Protein AF-A0A8J5R0N4-F1 (afdb_monomer)

Structure (mmCIF, N/CA/C/O backbone):
data_AF-A0A8J5R0N4-F1
#
_entry.id   AF-A0A8J5R0N4-F1
#
loop_
_atom_site.group_PDB
_atom_site.id
_atom_site.type_symbol
_atom_site.label_atom_id
_atom_site.label_alt_id
_atom_site.label_comp_id
_atom_site.label_asym_id
_atom_site.label_entity_id
_atom_site.label_seq_id
_atom_site.pdbx_PDB_ins_code
_atom_site.Cartn_x
_atom_site.Cartn_y
_atom_site.Cartn_z
_atom_site.occupancy
_atom_site.B_iso_or_equiv
_atom_site.auth_seq_id
_atom_site.auth_comp_id
_atom_site.auth_asym_id
_atom_site.auth_atom_id
_atom_site.pdbx_PDB_model_num
ATOM 1 N N . MET A 1 1 ? 0.340 -14.8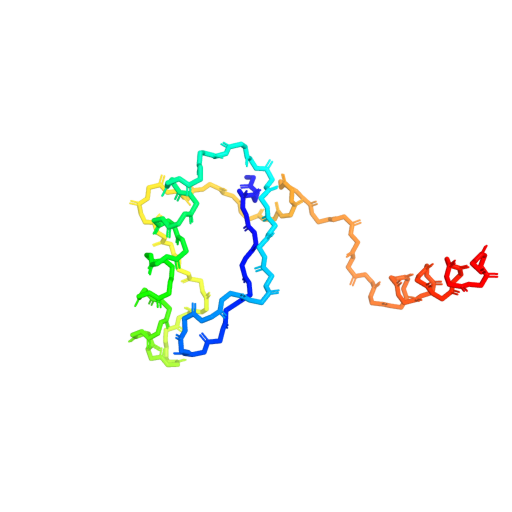24 2.698 1.00 67.75 1 MET A N 1
ATOM 2 C CA . MET A 1 1 ? 1.226 -13.807 3.343 1.00 67.75 1 MET A CA 1
ATOM 3 C C . MET A 1 1 ? 1.017 -12.441 2.688 1.00 67.75 1 MET A C 1
ATOM 5 O O . MET A 1 1 ? 1.053 -12.361 1.464 1.00 67.75 1 MET A O 1
ATOM 9 N N . ILE A 1 2 ? 0.833 -11.361 3.468 1.00 68.50 2 ILE A N 1
ATOM 10 C CA . ILE A 1 2 ? 0.775 -9.988 2.916 1.00 68.50 2 ILE A CA 1
ATOM 11 C C . ILE A 1 2 ? 2.154 -9.622 2.368 1.00 68.50 2 ILE A C 1
ATOM 13 O O . ILE A 1 2 ? 3.112 -9.549 3.130 1.00 68.50 2 ILE A O 1
ATOM 17 N N . ARG A 1 3 ? 2.247 -9.366 1.059 1.00 79.56 3 ARG A N 1
ATOM 18 C CA . ARG A 1 3 ? 3.513 -9.004 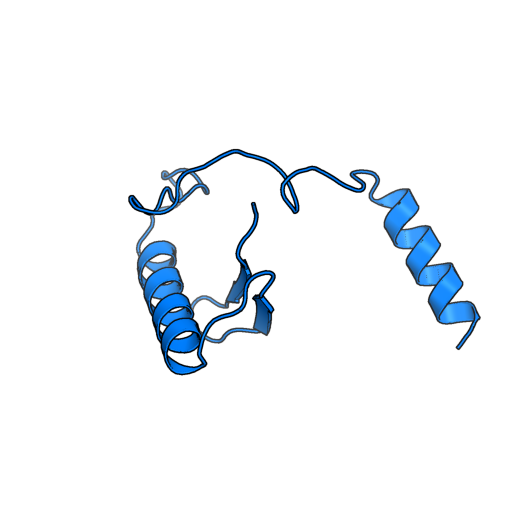0.403 1.00 79.56 3 ARG A CA 1
ATOM 19 C C . ARG A 1 3 ? 3.863 -7.532 0.603 1.00 79.56 3 ARG A C 1
ATOM 21 O O . ARG A 1 3 ? 5.013 -7.197 0.881 1.00 79.56 3 ARG A O 1
ATOM 28 N N . PHE A 1 4 ? 2.866 -6.656 0.501 1.00 82.94 4 PHE A N 1
ATOM 29 C CA . PHE A 1 4 ? 3.018 -5.218 0.694 1.00 82.94 4 PHE A CA 1
ATOM 30 C C . PHE A 1 4 ? 1.684 -4.533 1.012 1.00 82.94 4 PHE A C 1
ATOM 32 O O . PHE A 1 4 ? 0.612 -5.083 0.766 1.00 82.94 4 PHE A O 1
ATOM 39 N N . ILE A 1 5 ? 1.763 -3.318 1.555 1.00 82.31 5 ILE A N 1
ATOM 40 C CA . ILE A 1 5 ? 0.645 -2.389 1.743 1.00 82.31 5 ILE A CA 1
ATOM 41 C C . ILE A 1 5 ? 0.994 -1.082 1.032 1.00 82.31 5 ILE A C 1
ATOM 43 O O . ILE A 1 5 ? 2.056 -0.503 1.276 1.00 82.31 5 ILE A O 1
ATOM 47 N N . LEU A 1 6 ? 0.079 -0.605 0.186 1.00 82.31 6 LEU A N 1
ATOM 48 C CA . LEU A 1 6 ? 0.181 0.676 -0.511 1.00 82.31 6 LEU A CA 1
ATOM 49 C C . LEU A 1 6 ? -0.991 1.582 -0.130 1.00 82.31 6 LEU A C 1
ATOM 51 O O . LEU A 1 6 ? -2.142 1.153 -0.104 1.00 82.31 6 LEU A O 1
ATOM 55 N N . ILE A 1 7 ? -0.695 2.857 0.118 1.00 80.75 7 ILE A N 1
ATOM 56 C CA . ILE A 1 7 ? -1.691 3.929 0.188 1.00 80.75 7 ILE A CA 1
ATOM 57 C C . ILE A 1 7 ? -1.389 4.889 -0.950 1.00 80.75 7 ILE A C 1
ATOM 59 O O . ILE A 1 7 ? -0.370 5.578 -0.926 1.00 80.75 7 ILE A O 1
ATOM 63 N N . GLN A 1 8 ? -2.283 4.954 -1.930 1.00 77.62 8 GLN A N 1
ATOM 64 C CA . GLN A 1 8 ? -2.170 5.834 -3.089 1.00 77.62 8 GLN A CA 1
ATOM 65 C C . GLN A 1 8 ? -3.368 6.776 -3.168 1.00 77.62 8 GLN A C 1
ATOM 67 O O . GLN A 1 8 ? -4.477 6.437 -2.758 1.00 77.62 8 GLN A O 1
ATOM 72 N N . ASN A 1 9 ? -3.150 7.978 -3.699 1.00 78.31 9 ASN A N 1
ATOM 73 C CA . ASN A 1 9 ? -4.254 8.854 -4.082 1.00 78.31 9 ASN A CA 1
ATOM 74 C C . ASN A 1 9 ? -4.778 8.499 -5.490 1.00 78.31 9 ASN A C 1
ATOM 76 O O . ASN A 1 9 ? -4.161 7.738 -6.232 1.00 78.31 9 ASN A O 1
ATOM 80 N N . ARG A 1 10 ? -5.895 9.115 -5.900 1.00 76.81 10 ARG A N 1
ATOM 81 C CA . ARG A 1 10 ? -6.461 8.928 -7.252 1.00 76.81 10 ARG A CA 1
ATOM 82 C C . ARG A 1 10 ? -5.568 9.418 -8.400 1.00 76.81 10 ARG A C 1
ATOM 84 O O . ARG A 1 10 ? -5.859 9.099 -9.539 1.00 76.81 10 ARG A O 1
ATOM 91 N N . ALA A 1 11 ? -4.511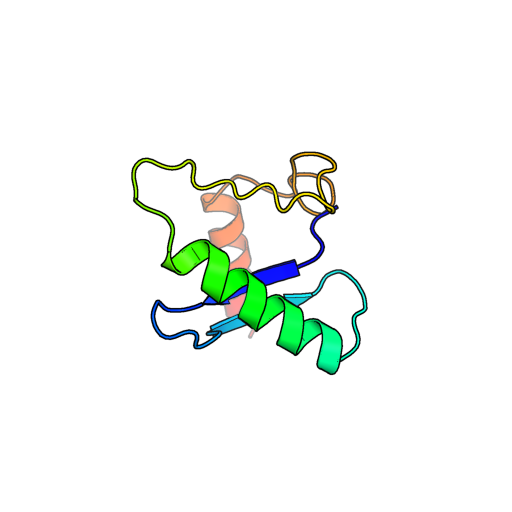 10.176 -8.110 1.00 78.38 11 ALA A N 1
ATOM 92 C CA . ALA A 1 11 ? -3.560 10.677 -9.102 1.00 78.38 11 ALA A CA 1
ATOM 93 C C . ALA A 1 11 ? -2.277 9.826 -9.196 1.00 78.38 11 ALA A C 1
ATOM 95 O O . ALA A 1 11 ? -1.321 10.256 -9.832 1.00 78.38 11 ALA A O 1
ATOM 96 N N . GLY A 1 12 ? -2.206 8.686 -8.498 1.00 77.44 12 GLY A N 1
ATOM 97 C CA . GLY A 1 12 ? -1.064 7.764 -8.552 1.00 77.44 12 GLY A CA 1
ATOM 98 C C . GLY A 1 12 ? 0.071 8.083 -7.586 1.00 77.44 12 GLY A C 1
ATOM 99 O O . GLY A 1 12 ? 1.065 7.368 -7.536 1.00 77.44 12 GLY A O 1
ATOM 100 N N . LYS A 1 13 ? -0.066 9.123 -6.756 1.00 84.00 13 LYS A N 1
ATOM 101 C CA . LYS A 1 13 ? 0.930 9.448 -5.728 1.00 84.00 13 LYS A CA 1
ATOM 102 C C . LYS A 1 13 ? 0.801 8.496 -4.545 1.00 84.00 13 LYS A C 1
ATOM 104 O O . LYS A 1 13 ? -0.199 8.527 -3.818 1.00 84.00 13 LYS A O 1
ATOM 109 N N . THR A 1 14 ? 1.849 7.714 -4.321 1.00 84.12 14 THR A N 1
ATOM 110 C CA . THR A 1 14 ? 2.007 6.843 -3.155 1.00 84.12 14 THR A CA 1
ATOM 111 C C . THR A 1 14 ? 2.346 7.670 -1.914 1.00 84.12 14 THR A C 1
ATOM 113 O O . THR A 1 14 ? 3.346 8.381 -1.879 1.00 84.12 14 THR A O 1
ATOM 116 N N . ARG A 1 15 ? 1.492 7.597 -0.890 1.00 83.19 15 ARG A N 1
ATOM 117 C CA . ARG A 1 15 ? 1.671 8.237 0.426 1.00 83.19 15 ARG A CA 1
ATOM 118 C C . ARG A 1 15 ? 2.293 7.301 1.456 1.00 83.19 15 ARG A C 1
ATOM 120 O O . ARG A 1 15 ? 2.949 7.767 2.378 1.00 83.19 15 ARG A O 1
ATOM 127 N N . LEU A 1 16 ? 2.062 5.999 1.310 1.00 79.75 16 LEU A N 1
ATOM 128 C CA . LEU A 1 16 ? 2.672 4.965 2.137 1.00 79.75 16 LEU A CA 1
ATOM 129 C C . LEU A 1 16 ? 2.976 3.756 1.262 1.00 79.75 16 LEU A C 1
ATOM 131 O O . LEU A 1 16 ? 2.101 3.298 0.528 1.00 79.75 16 LEU A O 1
ATOM 135 N N . ALA A 1 17 ? 4.187 3.229 1.391 1.00 85.00 17 ALA A N 1
ATOM 136 C CA . ALA A 1 17 ? 4.558 1.932 0.856 1.00 85.00 17 ALA A CA 1
ATOM 137 C C . ALA A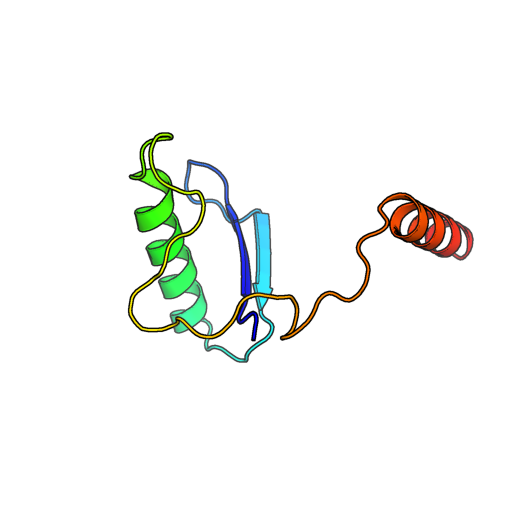 1 17 ? 5.275 1.136 1.942 1.00 85.00 17 ALA A C 1
ATOM 139 O O . ALA A 1 17 ? 6.332 1.542 2.427 1.00 85.00 17 ALA A O 1
ATOM 140 N N . LYS A 1 18 ? 4.682 0.013 2.348 1.00 83.81 18 LYS A N 1
ATOM 141 C CA . LYS A 1 18 ? 5.286 -0.920 3.295 1.00 83.81 18 LYS A CA 1
ATOM 142 C C . LYS A 1 18 ? 5.442 -2.270 2.614 1.00 83.81 18 LYS A C 1
ATOM 144 O O . LYS A 1 18 ? 4.449 -2.899 2.268 1.00 83.81 18 LYS A O 1
ATOM 149 N N . TRP A 1 19 ? 6.682 -2.705 2.449 1.00 84.62 19 TRP A N 1
ATOM 150 C CA . TRP A 1 19 ? 7.030 -3.984 1.840 1.00 84.62 19 TRP A CA 1
ATOM 151 C C . TRP A 1 19 ? 7.377 -4.979 2.948 1.00 84.62 19 TRP A C 1
ATOM 153 O O . TRP A 1 19 ? 8.164 -4.657 3.838 1.00 84.62 19 TRP A O 1
ATOM 163 N N . TYR A 1 20 ? 6.745 -6.150 2.926 1.00 82.38 20 TYR A N 1
ATOM 164 C CA . TYR A 1 20 ? 6.996 -7.251 3.866 1.00 82.38 20 TYR A CA 1
ATOM 165 C C . TYR A 1 20 ? 7.793 -8.392 3.219 1.00 82.38 20 TYR A C 1
ATOM 167 O O . TYR A 1 20 ? 8.254 -9.288 3.919 1.00 82.38 20 TYR A O 1
ATOM 175 N N . MET A 1 21 ? 7.958 -8.344 1.896 1.00 85.62 21 MET A N 1
ATOM 176 C CA . MET A 1 21 ? 8.902 -9.152 1.132 1.00 85.62 21 MET A CA 1
ATOM 177 C C . MET A 1 21 ? 9.964 -8.252 0.502 1.00 85.62 21 MET A C 1
ATOM 179 O O . MET A 1 21 ? 9.732 -7.064 0.263 1.00 85.62 21 MET A O 1
ATOM 183 N N . ASN A 1 22 ? 11.122 -8.841 0.229 1.00 85.69 22 ASN A N 1
ATOM 184 C CA . ASN A 1 22 ? 12.193 -8.188 -0.501 1.00 85.69 22 ASN A CA 1
ATOM 185 C C . ASN A 1 22 ? 11.822 -8.140 -1.985 1.00 85.69 22 ASN A C 1
ATOM 187 O O . ASN A 1 22 ? 11.504 -9.168 -2.576 1.00 85.69 22 ASN A O 1
ATOM 191 N N . PHE A 1 23 ? 11.866 -6.937 -2.542 1.00 88.56 23 PHE A N 1
ATOM 192 C CA . PHE A 1 23 ? 11.692 -6.651 -3.960 1.00 88.56 23 PHE A CA 1
ATOM 193 C C . PHE A 1 23 ? 12.780 -5.673 -4.374 1.00 88.56 23 PHE A C 1
ATOM 195 O O . PHE A 1 23 ? 13.195 -4.832 -3.556 1.00 88.56 23 PHE A O 1
ATOM 202 N N . ASP A 1 24 ? 13.174 -5.747 -5.634 1.00 92.94 24 ASP A N 1
ATOM 203 C CA . ASP A 1 24 ? 14.063 -4.757 -6.227 1.00 92.94 24 ASP A CA 1
ATOM 204 C C . ASP A 1 24 ? 13.307 -3.445 -6.467 1.00 92.94 24 ASP A C 1
ATOM 206 O O . ASP A 1 24 ? 12.075 -3.410 -6.529 1.00 92.94 24 ASP A O 1
ATOM 210 N N . ASP A 1 25 ? 14.024 -2.329 -6.559 1.00 91.12 25 ASP A N 1
ATOM 211 C CA . ASP A 1 25 ? 13.375 -1.018 -6.682 1.00 91.12 25 ASP A CA 1
ATOM 212 C C . ASP A 1 25 ? 12.610 -0.869 -8.008 1.00 91.12 25 ASP A C 1
ATOM 214 O O . ASP A 1 25 ? 11.525 -0.283 -8.023 1.00 91.12 25 ASP A O 1
ATOM 218 N N . ASP A 1 26 ? 13.094 -1.504 -9.078 1.00 92.81 26 ASP A N 1
ATOM 219 C CA . ASP A 1 26 ? 12.388 -1.593 -10.360 1.00 92.81 26 ASP A CA 1
ATOM 220 C C . ASP A 1 26 ? 11.074 -2.385 -10.239 1.00 92.81 26 ASP A C 1
ATOM 222 O O . ASP A 1 26 ? 10.031 -1.975 -10.757 1.00 92.81 26 ASP A O 1
ATOM 226 N N . GLU A 1 27 ? 11.089 -3.499 -9.500 1.00 90.44 27 GLU A N 1
ATOM 227 C CA . GLU A 1 27 ? 9.889 -4.304 -9.250 1.00 90.44 27 GLU A CA 1
ATOM 228 C C . GLU A 1 27 ? 8.874 -3.544 -8.397 1.00 90.44 27 GLU A C 1
ATOM 230 O O . GLU A 1 27 ? 7.677 -3.560 -8.693 1.00 90.44 27 GLU A O 1
ATOM 235 N N . LYS A 1 28 ? 9.335 -2.833 -7.360 1.00 89.38 28 LYS A N 1
ATOM 236 C CA . LYS A 1 28 ? 8.467 -1.996 -6.520 1.00 89.38 28 LYS A CA 1
ATOM 237 C C . LYS A 1 28 ? 7.771 -0.925 -7.344 1.00 89.38 28 LYS A C 1
ATOM 239 O O . LYS A 1 28 ? 6.567 -0.725 -7.174 1.00 89.38 28 LYS A O 1
ATOM 244 N N . GLN A 1 29 ? 8.512 -0.248 -8.221 1.00 90.19 29 GLN A N 1
ATOM 245 C CA . GLN A 1 29 ? 7.967 0.803 -9.073 1.00 90.19 29 GLN A CA 1
ATOM 246 C C . GLN A 1 29 ? 6.909 0.239 -10.027 1.00 90.19 29 GLN A C 1
ATOM 248 O O . GLN A 1 29 ? 5.799 0.769 -10.103 1.00 90.19 29 GLN A O 1
ATOM 253 N N . LYS A 1 30 ? 7.202 -0.899 -10.661 1.00 90.19 30 LYS A N 1
ATOM 254 C CA . LYS A 1 30 ? 6.258 -1.594 -11.540 1.00 90.19 30 LYS A CA 1
ATOM 255 C C . LYS A 1 30 ? 4.978 -2.009 -10.807 1.00 90.19 30 LYS A C 1
ATOM 257 O O . LYS A 1 30 ? 3.878 -1.743 -11.285 1.00 90.19 30 LYS A O 1
ATOM 262 N N . LEU A 1 31 ? 5.104 -2.596 -9.614 1.00 88.94 31 LEU A N 1
ATOM 263 C CA . LEU A 1 31 ? 3.960 -3.004 -8.790 1.00 88.94 31 LEU A CA 1
ATOM 264 C C . LEU A 1 31 ? 3.092 -1.809 -8.370 1.00 88.94 31 LEU A C 1
ATOM 266 O O . LEU A 1 31 ? 1.867 -1.904 -8.362 1.00 88.94 31 LEU A O 1
ATOM 270 N N . ILE A 1 32 ? 3.711 -0.675 -8.031 1.00 87.19 32 ILE A N 1
ATOM 271 C CA . ILE A 1 32 ? 3.010 0.570 -7.683 1.00 87.19 32 ILE A CA 1
ATOM 272 C C . ILE A 1 32 ? 2.142 1.058 -8.849 1.00 87.19 32 ILE A C 1
ATO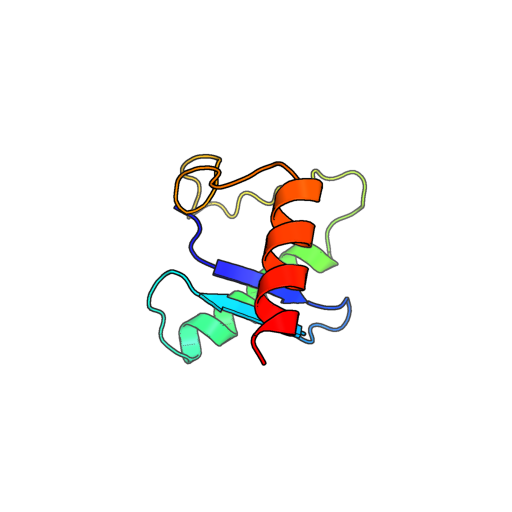M 274 O O . ILE A 1 32 ? 0.991 1.448 -8.625 1.00 87.19 32 ILE A O 1
ATOM 278 N N . GLU A 1 33 ? 2.678 1.036 -10.068 1.00 87.75 33 GLU A N 1
ATOM 279 C CA . GLU A 1 33 ? 1.992 1.497 -11.279 1.00 87.75 33 GLU A CA 1
ATOM 280 C C . GLU A 1 33 ? 0.864 0.547 -11.699 1.00 87.75 33 GLU A C 1
ATOM 282 O O . GLU A 1 33 ? -0.254 0.996 -11.968 1.00 87.75 33 GLU A O 1
ATOM 287 N N . GLU A 1 34 ? 1.113 -0.766 -11.673 1.00 85.62 34 GLU A N 1
ATOM 288 C CA . GLU A 1 34 ? 0.108 -1.785 -11.994 1.00 85.62 34 GLU A CA 1
ATOM 289 C C . GLU A 1 34 ? -1.079 -1.736 -11.024 1.00 85.62 34 GLU A C 1
ATOM 291 O O . GLU A 1 34 ? -2.238 -1.716 -11.449 1.00 85.62 34 GLU A O 1
ATOM 296 N N . VAL A 1 35 ? -0.812 -1.639 -9.716 1.00 83.56 35 VAL A N 1
ATOM 297 C CA . VAL A 1 35 ? -1.868 -1.514 -8.699 1.00 83.56 35 VAL A CA 1
ATOM 298 C C . VAL A 1 35 ? -2.689 -0.245 -8.925 1.00 83.56 35 VAL A C 1
ATOM 300 O O . VAL A 1 35 ? -3.919 -0.287 -8.835 1.00 83.56 35 VAL A O 1
ATOM 303 N N . HIS A 1 36 ? -2.042 0.872 -9.268 1.00 82.88 36 HIS A N 1
ATOM 304 C CA . HIS A 1 36 ? -2.748 2.121 -9.532 1.00 82.88 36 HIS A CA 1
ATOM 305 C C . HIS A 1 36 ? -3.704 2.001 -10.725 1.00 82.88 36 HIS A C 1
ATOM 307 O O . HIS A 1 36 ? -4.873 2.388 -10.620 1.00 82.88 36 HIS A O 1
ATOM 313 N N . ALA A 1 37 ? -3.231 1.431 -11.836 1.00 82.25 37 ALA A N 1
ATOM 314 C CA . ALA A 1 37 ? -4.020 1.239 -13.050 1.00 82.25 37 ALA A CA 1
ATOM 315 C C . ALA A 1 37 ? -5.239 0.335 -12.806 1.00 82.25 37 ALA A C 1
ATOM 317 O O . ALA A 1 37 ? -6.344 0.642 -13.252 1.00 82.25 37 ALA A O 1
ATOM 318 N N . VAL A 1 38 ? -5.073 -0.748 -12.041 1.00 79.50 38 VAL A N 1
ATOM 319 C CA . VAL A 1 38 ? -6.173 -1.684 -11.761 1.00 79.50 38 VAL A CA 1
ATOM 320 C C . VAL A 1 38 ? -7.219 -1.076 -10.823 1.00 79.50 38 VAL A C 1
ATOM 322 O O . VAL A 1 38 ? -8.417 -1.284 -11.020 1.00 79.50 38 VAL A O 1
ATOM 325 N N . VAL A 1 39 ? -6.801 -0.317 -9.807 1.00 75.88 39 VAL A N 1
ATOM 326 C CA . VAL A 1 39 ? -7.725 0.250 -8.810 1.00 75.88 39 VAL A CA 1
ATOM 327 C C . VAL A 1 39 ? -8.477 1.469 -9.350 1.00 75.88 39 VAL A C 1
ATOM 329 O O . VAL A 1 39 ? -9.654 1.637 -9.041 1.00 75.88 39 VAL A O 1
ATOM 332 N N . THR A 1 40 ? -7.842 2.317 -10.164 1.00 76.19 40 THR A N 1
ATOM 333 C CA . THR A 1 40 ? -8.475 3.553 -10.673 1.00 76.19 40 THR A CA 1
ATOM 334 C C . THR A 1 40 ? -9.585 3.314 -11.687 1.00 76.19 40 THR A C 1
ATOM 336 O O . THR A 1 40 ? -10.521 4.109 -11.749 1.00 76.19 40 THR A O 1
ATOM 339 N N . VAL A 1 41 ? -9.502 2.231 -12.458 1.00 75.12 41 VAL A N 1
ATOM 340 C CA . VAL A 1 41 ? -10.478 1.900 -13.508 1.00 75.12 41 VAL A CA 1
ATOM 341 C C . VAL A 1 41 ? -11.705 1.163 -12.942 1.00 75.12 41 VAL A C 1
ATOM 343 O O . VAL A 1 41 ? -12.723 1.037 -13.622 1.00 75.12 41 VAL A O 1
ATOM 346 N N . ARG A 1 42 ? -11.659 0.688 -11.689 1.00 69.12 42 ARG A N 1
ATOM 347 C CA . ARG A 1 42 ? -12.762 -0.080 -11.095 1.00 69.12 42 ARG A CA 1
ATOM 348 C C . ARG A 1 42 ? -13.918 0.806 -10.629 1.00 69.12 42 ARG A C 1
ATOM 350 O O . ARG A 1 42 ? -13.756 1.722 -9.827 1.00 69.12 42 ARG A O 1
ATOM 357 N N . ASP A 1 43 ? -15.113 0.456 -11.098 1.00 65.06 43 ASP A N 1
ATOM 358 C CA . ASP A 1 43 ? -16.379 1.043 -10.656 1.00 65.06 43 ASP A CA 1
ATOM 359 C C . ASP A 1 43 ? -16.751 0.551 -9.245 1.00 65.06 43 ASP A C 1
ATOM 361 O O . ASP A 1 43 ? -16.483 -0.603 -8.904 1.00 65.06 43 ASP A O 1
ATOM 365 N N . ALA A 1 44 ? -17.417 1.394 -8.449 1.00 65.00 44 ALA A N 1
ATOM 366 C CA . ALA A 1 44 ? -17.824 1.118 -7.065 1.00 65.00 44 ALA A CA 1
ATOM 367 C C . ALA A 1 44 ? -18.751 -0.104 -6.901 1.00 65.00 44 ALA A C 1
ATOM 369 O O . ALA A 1 44 ? -18.960 -0.572 -5.783 1.00 65.00 44 ALA A O 1
ATOM 370 N N . LYS A 1 45 ? -19.309 -0.626 -8.000 1.00 69.00 45 LYS A N 1
ATOM 371 C CA . LYS A 1 45 ? -20.057 -1.894 -8.024 1.00 69.00 45 LYS A CA 1
ATOM 372 C C . LYS A 1 45 ? -19.175 -3.140 -7.900 1.00 69.00 45 LYS A C 1
ATOM 374 O O . LYS A 1 45 ? -19.694 -4.217 -7.617 1.00 69.00 45 LYS A O 1
ATOM 379 N N . HIS A 1 46 ? -17.870 -3.022 -8.136 1.00 61.69 46 HIS A N 1
ATOM 380 C CA . HIS A 1 46 ? -16.933 -4.131 -7.998 1.00 61.69 46 HIS A CA 1
ATOM 381 C C . HIS A 1 46 ? -16.507 -4.288 -6.542 1.00 61.69 46 HIS A C 1
ATOM 383 O O . HIS A 1 46 ? -16.442 -3.324 -5.782 1.00 61.69 46 HIS A O 1
ATOM 389 N N . THR A 1 47 ? -16.186 -5.518 -6.149 1.00 54.66 47 THR A N 1
ATOM 390 C CA . THR A 1 47 ? -15.675 -5.769 -4.802 1.00 54.66 47 THR A CA 1
ATOM 391 C C . THR A 1 47 ? -14.355 -5.016 -4.597 1.00 54.66 47 THR A C 1
ATOM 393 O O . THR A 1 47 ? -13.533 -4.913 -5.514 1.00 54.66 47 THR A O 1
ATOM 396 N N . ASN A 1 48 ? -14.132 -4.529 -3.374 1.00 56.47 48 ASN A N 1
ATOM 397 C CA . ASN A 1 48 ? -12.870 -3.894 -2.976 1.00 56.47 48 ASN A CA 1
ATOM 398 C C . ASN A 1 48 ? -11.684 -4.881 -2.964 1.00 56.47 48 ASN A C 1
ATOM 400 O O . ASN A 1 48 ? -10.552 -4.476 -2.709 1.00 56.47 48 ASN A O 1
ATOM 404 N N . PHE A 1 49 ? -11.930 -6.166 -3.244 1.00 55.62 49 PHE A N 1
ATOM 405 C CA . PHE A 1 49 ? -10.913 -7.188 -3.418 1.00 55.62 49 PHE A CA 1
ATOM 406 C C . PHE A 1 49 ? -10.571 -7.325 -4.908 1.00 55.62 49 PHE A C 1
ATOM 408 O O . PHE A 1 49 ? -11.409 -7.618 -5.768 1.00 55.62 49 PHE A O 1
ATOM 415 N N . VAL A 1 50 ? -9.308 -7.068 -5.228 1.00 54.53 50 VAL A N 1
ATOM 416 C CA . VAL A 1 50 ? -8.725 -7.332 -6.541 1.00 54.53 50 VAL A CA 1
ATOM 417 C C . VAL A 1 50 ? -7.919 -8.621 -6.400 1.00 54.53 50 VAL A C 1
ATOM 419 O O . VAL A 1 50 ? -6.809 -8.590 -5.878 1.00 54.53 50 VAL A O 1
ATOM 422 N N . GLU A 1 51 ? -8.460 -9.754 -6.851 1.00 48.47 51 GLU A N 1
ATOM 423 C CA . GLU A 1 51 ? -7.618 -10.913 -7.161 1.00 48.47 51 GLU A CA 1
ATOM 424 C C . GLU A 1 51 ? -6.794 -10.561 -8.401 1.00 48.47 51 GLU A C 1
ATOM 426 O O . GLU A 1 51 ? -7.297 -10.552 -9.525 1.00 48.47 51 GLU A O 1
ATOM 431 N N . VAL A 1 52 ? -5.527 -10.205 -8.202 1.00 49.81 52 VAL A N 1
ATOM 432 C CA . VAL A 1 52 ? -4.559 -10.184 -9.297 1.00 49.81 52 VAL A CA 1
ATOM 433 C C . VAL A 1 52 ? -4.168 -11.644 -9.528 1.00 49.81 52 VAL A C 1
ATOM 435 O O . VAL A 1 52 ? -3.489 -12.246 -8.693 1.00 49.81 52 VAL A O 1
ATOM 438 N N . TYR A 1 53 ? -4.668 -12.235 -10.619 1.00 39.72 53 TYR A N 1
ATOM 439 C CA . TYR A 1 53 ? -4.445 -13.632 -11.014 1.00 39.72 53 TYR A CA 1
ATOM 440 C C . TYR A 1 53 ? -2.960 -13.893 -11.312 1.00 39.72 53 TYR A C 1
ATOM 442 O O . TYR A 1 53 ? -2.492 -13.832 -12.444 1.00 39.72 53 TYR A O 1
ATOM 450 N N . THR A 1 54 ? -2.216 -14.107 -10.232 1.00 37.06 54 THR A N 1
ATOM 451 C CA . THR A 1 54 ? -0.894 -14.750 -10.075 1.00 37.06 54 THR A CA 1
ATOM 452 C C . THR A 1 54 ? -0.489 -14.778 -8.593 1.00 37.06 54 THR A C 1
ATOM 454 O O . THR A 1 54 ? 0.486 -15.433 -8.233 1.00 37.06 54 THR A O 1
ATOM 457 N N . VAL A 1 55 ? -1.226 -14.085 -7.711 1.00 39.88 55 VAL A N 1
ATOM 458 C CA . VAL A 1 55 ? -0.919 -13.969 -6.279 1.00 39.88 55 VAL A CA 1
ATOM 459 C C . VAL A 1 55 ? -2.206 -14.069 -5.458 1.00 39.88 55 VAL A C 1
ATOM 461 O O . VAL A 1 55 ? -2.617 -13.124 -4.789 1.00 39.88 55 VAL A O 1
ATOM 464 N N . VAL A 1 56 ? -2.870 -15.218 -5.526 1.00 35.06 56 VAL A N 1
ATOM 465 C CA . VAL A 1 56 ? -3.984 -15.533 -4.627 1.00 35.06 56 VAL A CA 1
ATOM 466 C C . VAL A 1 56 ? -3.535 -16.694 -3.760 1.00 35.06 56 VAL A C 1
ATOM 468 O O . VAL A 1 56 ? -3.556 -17.832 -4.205 1.00 35.06 56 VAL A O 1
ATOM 471 N N . ASP A 1 57 ? -3.074 -16.369 -2.552 1.00 32.22 57 ASP A N 1
ATOM 472 C CA . ASP A 1 57 ? -3.101 -17.315 -1.443 1.00 32.22 57 ASP A CA 1
ATOM 473 C C . ASP A 1 57 ? -3.361 -16.58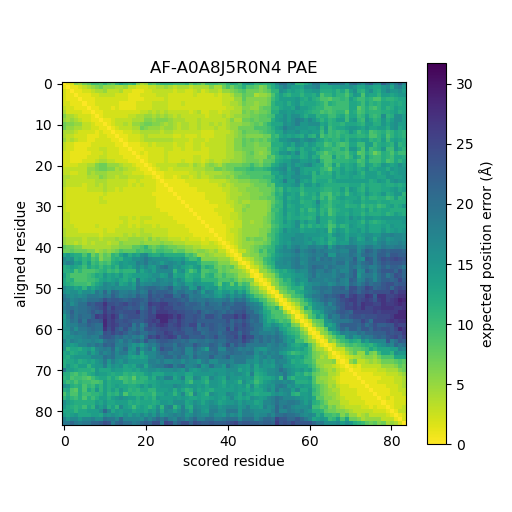7 -0.118 1.00 32.22 57 ASP A C 1
ATOM 475 O O . ASP A 1 57 ? -2.608 -15.706 0.318 1.00 32.22 57 ASP A O 1
ATOM 479 N N . GLU A 1 58 ? -4.486 -17.011 0.445 1.00 35.69 58 GLU A N 1
ATOM 480 C CA . GLU A 1 58 ? -5.028 -16.921 1.795 1.00 35.69 58 GLU A CA 1
ATOM 481 C C . GLU A 1 58 ? -5.092 -15.565 2.520 1.00 35.69 58 GLU A C 1
ATOM 483 O O . GLU A 1 58 ? -4.119 -14.885 2.866 1.00 35.69 58 GLU A O 1
ATOM 488 N N . MET A 1 59 ? -6.357 -15.233 2.770 1.00 35.81 59 MET A N 1
ATOM 489 C CA . MET A 1 59 ? -6.907 -14.233 3.659 1.00 35.81 59 MET A CA 1
ATOM 490 C C . MET A 1 59 ? -6.208 -14.244 5.032 1.00 35.81 59 MET A C 1
ATOM 492 O O . MET A 1 59 ? -6.137 -15.272 5.688 1.00 35.81 59 MET A O 1
ATOM 496 N N . PHE A 1 60 ? -5.814 -13.042 5.473 1.00 35.00 60 PHE A N 1
ATOM 497 C CA . PHE A 1 60 ? -5.383 -12.631 6.822 1.00 35.00 60 PHE A CA 1
ATOM 498 C C . PHE A 1 60 ? -3.855 -12.473 7.063 1.00 35.00 60 PHE A C 1
ATOM 500 O O . PHE A 1 60 ? -3.060 -13.355 6.858 1.00 35.00 60 PHE A O 1
ATOM 507 N N . LEU A 1 61 ? -3.450 -11.204 7.256 1.00 33.75 61 LEU A N 1
ATOM 508 C CA . LEU A 1 61 ? -2.543 -10.437 8.158 1.00 33.75 61 LEU A CA 1
ATOM 509 C C . LEU A 1 61 ? -1.115 -10.857 8.627 1.00 33.75 61 LEU A C 1
ATOM 511 O O . LEU A 1 61 ? -0.900 -11.376 9.681 1.00 33.75 61 LEU A O 1
ATOM 515 N N . ALA A 1 62 ? -0.042 -10.467 7.935 1.00 50.69 62 ALA A N 1
ATOM 516 C CA . ALA A 1 62 ? 1.284 -11.142 7.950 1.00 50.69 62 ALA A CA 1
ATOM 517 C C . ALA A 1 62 ? 1.233 -12.525 7.291 1.00 50.69 62 ALA A C 1
ATOM 519 O O . ALA A 1 62 ? 2.265 -13.098 6.962 1.00 50.69 62 ALA A O 1
ATOM 520 N N . GLY A 1 63 ? 0.028 -13.031 7.032 1.00 42.84 63 GLY A N 1
ATOM 521 C CA . GLY A 1 63 ? -0.263 -14.436 7.256 1.00 42.84 63 GLY A CA 1
ATOM 522 C C . GLY A 1 63 ? -1.332 -14.679 8.343 1.00 42.84 63 GLY A C 1
ATOM 523 O O . GLY A 1 63 ? -2.084 -15.603 8.113 1.00 42.84 63 GLY A O 1
ATOM 524 N N . GLU A 1 64 ? -1.502 -13.842 9.398 1.00 43.12 64 GLU A N 1
ATOM 525 C CA . GLU A 1 64 ? -2.644 -13.796 10.374 1.00 43.12 64 GLU A CA 1
ATOM 526 C C . GLU A 1 64 ? -2.881 -12.557 11.316 1.00 43.12 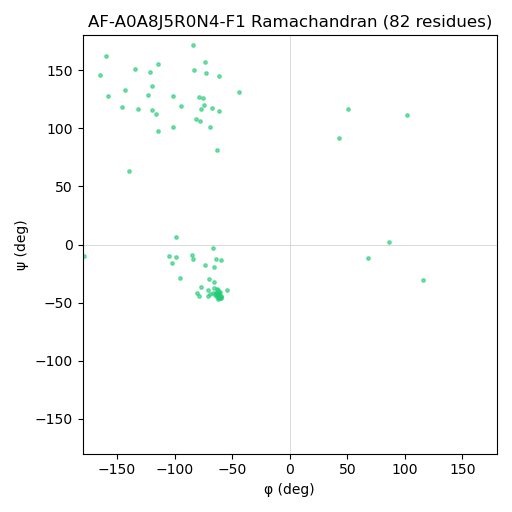64 GLU A C 1
ATOM 528 O O . GLU A 1 64 ? -1.958 -11.978 11.886 1.00 43.12 64 GLU A O 1
ATOM 533 N N . ILE A 1 65 ? -4.150 -12.207 11.633 1.00 52.44 65 ILE A N 1
ATOM 534 C CA . ILE A 1 65 ? -4.535 -10.939 12.320 1.00 52.44 65 ILE A CA 1
ATOM 535 C C . ILE A 1 65 ? -3.923 -10.781 13.724 1.00 52.44 65 ILE A C 1
ATOM 537 O O . ILE A 1 65 ? -4.301 -11.488 14.645 1.00 52.44 65 ILE A O 1
ATOM 541 N N . ARG A 1 66 ? -3.045 -9.778 13.918 1.00 48.75 66 ARG A N 1
ATOM 542 C CA . ARG A 1 66 ? -2.306 -9.549 15.173 1.00 48.75 66 ARG A CA 1
ATOM 543 C C . ARG A 1 66 ? -3.131 -8.872 16.270 1.00 48.75 66 ARG A C 1
ATOM 545 O O . ARG A 1 66 ? -3.027 -9.268 17.421 1.00 48.75 66 ARG A O 1
A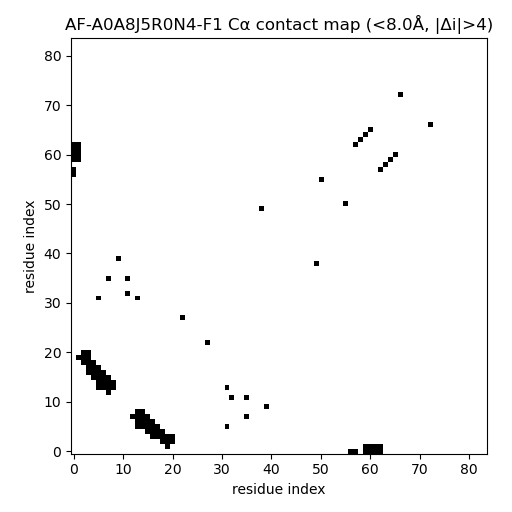TOM 552 N N . GLU A 1 67 ? -3.903 -7.832 15.956 1.00 54.34 67 GLU A N 1
ATOM 553 C CA . GLU A 1 67 ? -4.780 -7.164 16.933 1.00 54.34 67 GLU A CA 1
ATOM 554 C C . GLU A 1 67 ? -5.907 -6.421 16.202 1.00 54.34 67 GLU A C 1
ATOM 556 O O . GLU A 1 67 ? -5.655 -5.643 15.281 1.00 54.34 67 GLU A O 1
ATOM 561 N N . THR A 1 68 ? -7.153 -6.681 16.600 1.00 65.44 68 THR A N 1
ATOM 562 C CA . THR A 1 68 ? -8.368 -6.116 15.983 1.00 65.44 68 THR A CA 1
ATOM 563 C C . THR A 1 68 ? -8.973 -4.983 16.805 1.00 65.44 68 THR A C 1
ATOM 565 O O . THR A 1 68 ? -9.804 -4.227 16.298 1.00 65.44 68 THR A O 1
ATOM 568 N N . SER A 1 69 ? -8.578 -4.839 18.076 1.00 62.59 69 SER A N 1
ATOM 569 C CA . SER A 1 69 ? -9.162 -3.848 18.977 1.00 62.59 69 SER A CA 1
ATOM 570 C C . SER A 1 69 ? -8.559 -2.455 18.776 1.00 62.59 69 SER A C 1
ATOM 572 O O . SER A 1 69 ? -7.448 -2.164 19.225 1.00 62.59 69 SER A O 1
ATOM 574 N N . GLN A 1 70 ? -9.344 -1.548 18.183 1.00 65.94 70 GLN A N 1
ATOM 575 C CA . GLN A 1 70 ? -8.970 -0.137 17.993 1.00 65.94 70 GLN A CA 1
ATOM 576 C C . GLN A 1 70 ? -8.560 0.547 19.311 1.00 65.94 70 GLN A C 1
ATOM 578 O O . GLN A 1 70 ? -7.591 1.305 19.351 1.00 65.94 70 GLN A O 1
ATOM 583 N N . THR A 1 71 ? -9.257 0.248 20.413 1.00 75.50 71 THR A N 1
ATOM 584 C CA . THR A 1 71 ? -8.998 0.856 21.727 1.00 75.50 71 THR A CA 1
ATOM 585 C C . THR A 1 71 ? -7.635 0.464 22.291 1.00 75.50 71 THR A C 1
ATOM 587 O O . THR A 1 71 ? -6.966 1.293 22.909 1.00 75.50 71 THR A O 1
ATOM 590 N N . LYS A 1 72 ? -7.203 -0.786 22.083 1.00 73.38 72 LYS A N 1
ATOM 591 C CA . LYS A 1 72 ? -5.887 -1.251 22.542 1.00 73.38 72 LYS A CA 1
ATOM 592 C C . LYS A 1 72 ? -4.756 -0.598 21.752 1.00 73.38 72 LYS A C 1
ATOM 594 O O . LYS A 1 72 ? -3.794 -0.135 22.358 1.00 73.38 72 LYS A O 1
ATOM 599 N N . VAL A 1 73 ? -4.907 -0.491 20.430 1.00 72.50 73 VAL A N 1
ATOM 600 C CA . VAL A 1 73 ? -3.917 0.156 19.550 1.00 72.50 73 VAL A CA 1
ATOM 601 C C . VAL A 1 73 ? -3.721 1.627 19.930 1.00 72.50 73 VAL A C 1
ATOM 603 O O . VAL A 1 73 ? -2.588 2.076 20.091 1.00 72.50 73 VAL A O 1
ATOM 606 N N . LEU A 1 74 ? -4.815 2.362 20.151 1.00 74.75 74 LEU A N 1
ATOM 607 C CA . LEU A 1 74 ? -4.761 3.767 20.571 1.00 74.75 74 LEU A CA 1
ATOM 608 C C . LEU A 1 74 ? -4.097 3.945 21.944 1.00 74.75 74 LEU A C 1
ATOM 610 O O . LEU A 1 74 ? -3.268 4.838 22.106 1.00 74.75 74 LEU A O 1
ATOM 614 N N . LYS A 1 75 ? -4.410 3.085 22.923 1.00 79.56 75 LYS A N 1
ATOM 615 C CA . LYS A 1 75 ? -3.778 3.136 24.254 1.00 79.56 75 LYS A CA 1
ATOM 616 C C . LYS A 1 75 ? -2.268 2.892 24.196 1.00 79.56 75 LYS A C 1
ATOM 618 O O . LYS A 1 75 ? -1.522 3.609 24.855 1.00 79.56 75 LYS A O 1
ATOM 623 N N . GLN A 1 76 ? -1.823 1.920 23.397 1.00 77.06 76 GLN A N 1
ATOM 624 C CA . GLN A 1 76 ? -0.400 1.619 23.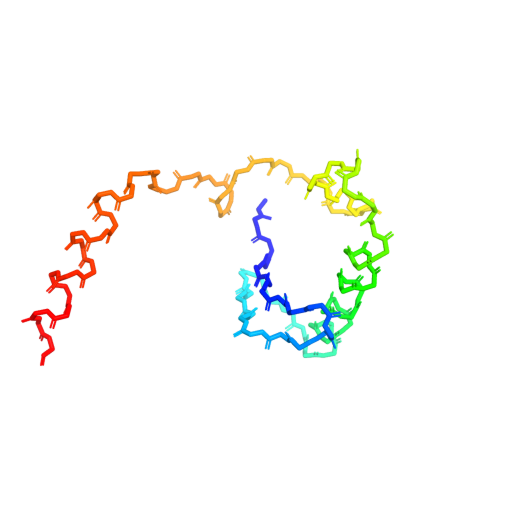217 1.00 77.06 76 GLN A CA 1
ATOM 625 C C . GLN A 1 76 ? 0.358 2.817 22.621 1.00 77.06 76 GLN A C 1
ATOM 627 O O . GLN A 1 76 ? 1.435 3.161 23.099 1.00 77.06 76 GLN A O 1
ATOM 632 N N . LEU A 1 77 ? -0.217 3.474 21.607 1.00 76.75 77 LEU A N 1
ATOM 633 C CA . LEU A 1 77 ? 0.376 4.659 20.976 1.00 76.75 77 LEU A CA 1
ATOM 634 C C . LEU A 1 77 ? 0.497 5.837 21.951 1.00 76.75 77 LEU A C 1
ATOM 636 O O . LEU A 1 77 ? 1.542 6.475 22.009 1.00 76.75 77 LEU A O 1
ATOM 640 N N . LEU A 1 78 ? -0.544 6.098 22.747 1.00 81.00 78 LEU A N 1
ATOM 641 C CA . LEU A 1 78 ? -0.522 7.166 23.753 1.00 81.00 78 LEU A CA 1
ATOM 642 C C . LEU A 1 78 ? 0.532 6.918 24.840 1.00 81.00 78 LEU A C 1
ATOM 644 O O . LEU A 1 78 ? 1.191 7.859 25.270 1.00 81.00 78 LEU A O 1
ATOM 648 N N . MET A 1 79 ? 0.714 5.662 25.256 1.00 83.69 79 MET A N 1
ATOM 649 C CA . MET A 1 79 ? 1.758 5.289 26.212 1.00 83.69 79 MET A CA 1
ATOM 650 C C . MET A 1 79 ? 3.160 5.519 25.633 1.00 83.69 79 MET A C 1
ATOM 652 O O . MET A 1 79 ? 4.013 6.070 26.320 1.00 83.69 79 MET A O 1
ATOM 656 N N . LEU A 1 80 ? 3.394 5.139 24.374 1.00 80.06 80 LEU A N 1
ATOM 657 C CA . LEU A 1 80 ? 4.689 5.330 23.715 1.00 80.06 80 LEU A CA 1
ATOM 658 C C . LEU A 1 80 ? 5.040 6.814 23.547 1.00 80.06 80 LEU A C 1
ATOM 660 O O . LEU A 1 80 ? 6.155 7.197 23.871 1.00 80.06 80 LEU A O 1
ATOM 664 N N . ASN A 1 81 ? 4.075 7.653 23.165 1.00 74.06 81 ASN A N 1
ATOM 665 C CA . ASN A 1 81 ? 4.279 9.104 23.067 1.00 74.06 81 ASN A CA 1
ATOM 666 C C . ASN A 1 81 ? 4.535 9.784 24.423 1.00 74.06 81 ASN A C 1
ATOM 668 O O . ASN A 1 81 ? 5.002 10.912 24.449 1.00 74.06 81 ASN A O 1
ATOM 672 N N . SER A 1 82 ? 4.180 9.148 25.546 1.00 82.75 82 SER A N 1
ATOM 673 C CA . SER A 1 82 ? 4.467 9.679 26.891 1.00 82.75 82 SER A CA 1
ATOM 674 C C . SER A 1 82 ? 5.862 9.318 27.411 1.00 82.75 82 SER A C 1
ATOM 676 O O . SER A 1 82 ? 6.257 9.787 28.476 1.00 82.75 82 SER A O 1
ATOM 678 N N . LEU A 1 83 ? 6.566 8.438 26.691 1.00 77.88 83 LEU A N 1
ATOM 679 C CA . LEU A 1 83 ? 7.931 8.005 26.988 1.00 77.88 83 LEU A CA 1
ATOM 680 C C . LEU A 1 83 ? 8.981 8.745 26.135 1.00 77.88 83 LEU A C 1
ATOM 682 O O . LEU A 1 83 ? 10.169 8.603 26.420 1.00 77.88 83 LEU A O 1
ATOM 686 N N . GLU A 1 84 ? 8.547 9.494 25.113 1.00 60.03 84 GLU A N 1
ATOM 687 C CA . GLU A 1 84 ? 9.338 10.511 24.394 1.00 60.03 84 GLU A CA 1
ATOM 688 C C . GLU A 1 84 ? 9.290 11.860 25.124 1.00 60.03 84 GLU A C 1
ATOM 690 O O . GLU A 1 84 ? 10.335 12.549 25.129 1.00 60.03 84 GLU A O 1
#

Secondary structure (DSSP, 8-state):
---EEEEE-TTS-EEEEEESS---HHHHHHHHHHHHHHHHT--TTS-S----TT-----SGGGS-----HHHHHHHHHHHHT--

Sequence (84 aa):
MIRFILIQNRAGKTRLAKWYMNFDDDEKQKLIEEVHAVVTVRDAKHTNFVEVYTVVDEMFLAGEIRETSQTKVLKQLLMLNSLE

InterPro domains:
  IPR016635 Adaptor protein complex, sigma subunit [PTHR11753] (2-52)
  IPR022775 AP complex, mu/sigma subunit [PF01217] (1-52)

Radius of gyration: 16.03 Å; Cα contacts (8 Å, |Δi|>4): 52; chains: 1; bounding box: 34×28×40 Å

Foldseek 3Di:
DDQWDWDADLVLDTPDIGGPDDDDPVVVVVVSVVVSVVVNPDDPPDDPDDPPPPDDDDDADNNHDDDDDPVVVVVVVVVVVVVD

Mean predicted aligned error: 11.17 Å

Nearest PDB structures (foldseek):
  6uri-assembly1_S  TM=8.265E-01  e=1.497E-07  Homo sapiens
  6owt-assembly1_S  TM=8.217E-01  e=1.007E-07  Rattus norvegicus
  4p6z-assembly1_S  TM=9.458E-01  e=5.917E-03  Homo sapiens
  6cm9-assembly1_S  TM=8.088E-01  e=3.262E-03  Homo sapiens
  8d9w-assembly1_f  TM=6.213E-01  e=2.504E-03  Homo sapiens

Solvent-accessible surface area (backbone atoms only — not comparable to full-atom values): 5517 Å² total; per-residue (Å²): 78,58,51,64,50,78,42,64,50,98,86,65,53,71,80,42,79,47,70,72,53,93,70,54,72,69,54,49,53,50,52,55,51,53,54,43,58,60,59,72,72,56,58,90,89,53,71,96,70,78,82,55,96,88,70,83,64,70,89,46,49,81,52,50,79,86,80,87,56,67,69,58,57,54,52,52,53,56,55,55,64,72,75,109

Organism: NCBI:txid2053667

pLDDT: mean 70.6, std 17.07, range [32.22, 92.94]